Protein AF-A0A538QU02-F1 (afdb_monomer_lite)

Structure (mmCIF, N/CA/C/O backbone):
data_AF-A0A538QU02-F1
#
_entry.id   AF-A0A538QU02-F1
#
loop_
_atom_site.group_PDB
_atom_site.id
_atom_site.type_symbol
_atom_site.label_atom_id
_atom_site.label_alt_id
_atom_site.label_comp_id
_atom_site.label_asym_id
_atom_site.label_entity_id
_atom_site.label_seq_id
_atom_site.pdbx_PDB_ins_code
_atom_site.Cartn_x
_atom_site.Cartn_y
_atom_site.Cartn_z
_atom_site.occupancy
_atom_site.B_iso_or_equiv
_atom_site.auth_seq_id
_atom_site.auth_comp_id
_atom_site.auth_asym_id
_atom_site.auth_atom_id
_atom_site.pdbx_PDB_model_num
ATOM 1 N N . MET A 1 1 ? 46.607 4.668 -5.513 1.00 36.78 1 MET A N 1
ATOM 2 C CA . MET A 1 1 ? 46.786 3.247 -5.882 1.00 36.78 1 MET A CA 1
ATOM 3 C C . MET A 1 1 ? 45.399 2.724 -6.257 1.00 36.78 1 MET A C 1
ATOM 5 O O . MET A 1 1 ? 44.629 2.421 -5.367 1.00 36.78 1 MET A O 1
ATOM 9 N N . ALA A 1 2 ? 44.884 3.092 -7.432 1.00 39.69 2 ALA A N 1
ATOM 10 C CA . ALA A 1 2 ? 45.088 2.487 -8.758 1.00 39.69 2 ALA A CA 1
ATOM 11 C C . ALA A 1 2 ? 44.234 1.221 -8.965 1.00 39.69 2 ALA A C 1
ATOM 13 O O . ALA A 1 2 ? 44.556 0.189 -8.392 1.00 39.69 2 ALA A O 1
ATOM 14 N N . ALA A 1 3 ? 43.190 1.329 -9.800 1.00 46.09 3 ALA A N 1
ATOM 15 C CA . ALA A 1 3 ? 42.834 0.352 -10.837 1.00 46.09 3 ALA A CA 1
ATOM 16 C C . ALA A 1 3 ? 41.652 0.884 -11.673 1.00 46.09 3 ALA A C 1
ATOM 18 O O . ALA A 1 3 ? 40.512 0.936 -11.221 1.00 46.09 3 ALA A O 1
ATOM 19 N N . GLU A 1 4 ? 41.984 1.306 -12.889 1.00 39.97 4 GLU A N 1
ATOM 20 C CA . GLU A 1 4 ? 41.090 1.661 -13.990 1.00 39.97 4 GLU A CA 1
ATOM 21 C C . GLU A 1 4 ? 40.418 0.405 -14.568 1.00 39.97 4 GLU A C 1
ATOM 23 O O . GLU A 1 4 ? 41.037 -0.658 -14.616 1.00 39.97 4 GLU A O 1
ATOM 28 N N . ALA A 1 5 ? 39.203 0.534 -15.104 1.00 42.75 5 ALA A N 1
ATOM 29 C CA . ALA A 1 5 ? 38.615 -0.473 -15.986 1.00 42.75 5 ALA A CA 1
ATOM 30 C C . ALA A 1 5 ? 37.983 0.215 -17.201 1.00 42.75 5 ALA A C 1
ATOM 32 O O . ALA A 1 5 ? 36.780 0.461 -17.265 1.00 42.75 5 ALA A O 1
ATOM 33 N N . GLY A 1 6 ? 38.840 0.552 -18.166 1.00 40.69 6 GLY A N 1
ATOM 34 C CA . GLY A 1 6 ? 38.430 0.880 -19.524 1.00 40.69 6 GLY A CA 1
ATOM 35 C C . GLY A 1 6 ? 38.051 -0.389 -20.286 1.00 40.69 6 GLY A C 1
ATOM 36 O O . GLY A 1 6 ? 38.818 -1.348 -20.324 1.00 40.69 6 GLY A O 1
ATOM 37 N N . ALA A 1 7 ? 36.890 -0.375 -2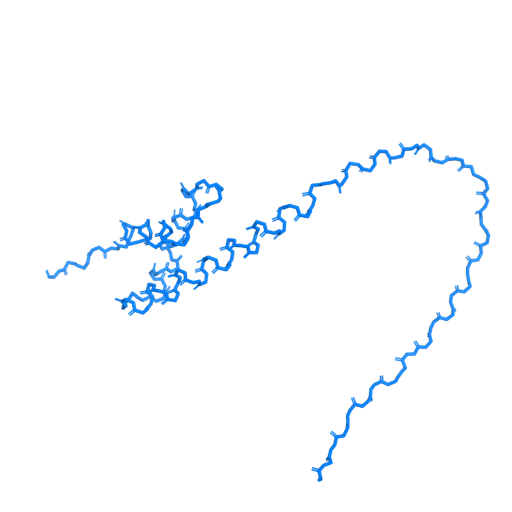0.936 1.00 45.06 7 ALA A N 1
ATOM 38 C CA . ALA A 1 7 ? 36.518 -1.364 -21.938 1.00 45.06 7 ALA A CA 1
ATOM 39 C C . ALA A 1 7 ? 36.473 -0.676 -23.307 1.00 45.06 7 ALA A C 1
ATOM 41 O O . ALA A 1 7 ? 35.570 0.101 -23.616 1.00 45.06 7 ALA A O 1
ATOM 42 N N . ARG A 1 8 ? 37.507 -0.942 -24.108 1.00 45.06 8 ARG A N 1
ATOM 43 C CA . ARG A 1 8 ? 37.563 -0.673 -25.547 1.00 45.06 8 ARG A CA 1
ATOM 44 C C . ARG A 1 8 ? 37.251 -1.963 -26.301 1.00 45.06 8 ARG A C 1
ATOM 46 O O . ARG A 1 8 ? 37.710 -3.027 -25.902 1.00 45.06 8 ARG A O 1
ATOM 53 N N . GLY A 1 9 ? 36.594 -1.816 -27.447 1.00 33.88 9 GLY A N 1
ATOM 54 C CA . GLY A 1 9 ? 36.376 -2.867 -28.444 1.00 33.88 9 GLY A CA 1
ATOM 55 C C . GLY A 1 9 ? 34.879 -3.131 -28.619 1.00 33.88 9 GLY A C 1
ATOM 56 O O . GLY A 1 9 ? 34.174 -3.281 -27.637 1.00 33.88 9 GLY A O 1
ATOM 57 N N . THR A 1 10 ? 34.306 -3.191 -29.814 1.00 48.22 10 THR A N 1
ATOM 58 C CA . THR A 1 10 ? 34.877 -3.579 -31.103 1.00 48.22 10 THR A CA 1
ATOM 59 C C . THR A 1 10 ? 34.015 -3.038 -32.244 1.00 48.22 10 THR A C 1
ATOM 61 O O . THR A 1 10 ? 32.861 -2.661 -32.059 1.00 48.22 10 THR A O 1
ATOM 64 N N . ALA A 1 11 ? 34.648 -2.947 -33.408 1.00 39.62 11 ALA A N 1
ATOM 65 C CA . ALA A 1 11 ? 34.070 -2.570 -34.681 1.00 39.62 11 ALA A CA 1
ATOM 66 C C . ALA A 1 11 ? 32.914 -3.488 -35.094 1.00 39.62 11 ALA A C 1
ATOM 68 O O . ALA A 1 11 ? 33.017 -4.702 -34.951 1.00 39.62 11 ALA A O 1
ATOM 69 N N . GLU A 1 12 ? 31.911 -2.920 -35.758 1.00 39.53 12 GLU A N 1
ATOM 70 C CA . GLU A 1 12 ? 31.226 -3.650 -36.818 1.00 39.53 12 GLU A CA 1
ATOM 71 C C . GLU A 1 12 ? 30.919 -2.698 -37.976 1.00 39.53 12 GLU A C 1
ATOM 73 O O . GLU A 1 12 ? 29.9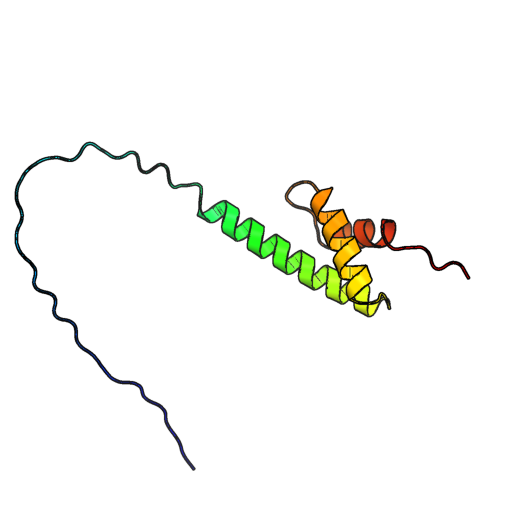98 -1.882 -37.946 1.00 39.53 12 GLU A O 1
ATOM 78 N N . ALA A 1 13 ? 31.778 -2.770 -38.991 1.00 42.50 13 ALA A N 1
ATOM 79 C CA . ALA A 1 13 ? 31.478 -2.284 -40.321 1.00 42.50 13 ALA A CA 1
ATOM 80 C C . ALA A 1 13 ? 30.594 -3.341 -40.989 1.00 42.50 13 ALA A C 1
ATOM 82 O O . ALA A 1 13 ? 31.093 -4.374 -41.429 1.00 42.50 13 ALA A O 1
ATOM 83 N N . SER A 1 14 ? 29.295 -3.074 -41.060 1.00 41.88 14 SER A N 1
ATOM 84 C CA . SER A 1 14 ? 28.360 -3.894 -41.825 1.00 41.88 14 SER A CA 1
ATOM 85 C C . SER A 1 14 ? 28.004 -3.169 -43.121 1.00 41.88 14 SER A C 1
ATOM 87 O O . SER A 1 14 ? 27.143 -2.292 -43.170 1.00 41.88 14 SER A O 1
ATOM 89 N N . ALA A 1 15 ? 28.725 -3.533 -44.182 1.00 40.59 15 ALA A N 1
ATOM 90 C CA . ALA A 1 15 ? 28.311 -3.308 -45.556 1.00 40.59 15 ALA A CA 1
ATOM 91 C C . ALA A 1 15 ? 27.348 -4.434 -45.952 1.00 40.59 15 ALA A C 1
ATOM 93 O O . ALA A 1 15 ? 27.742 -5.597 -45.991 1.00 40.59 15 ALA A O 1
ATOM 94 N N . ALA A 1 16 ? 26.103 -4.094 -46.281 1.00 47.31 16 ALA A N 1
ATOM 95 C CA . ALA A 1 16 ? 25.189 -5.017 -46.942 1.00 47.31 16 ALA A CA 1
ATOM 96 C C . ALA A 1 16 ? 24.248 -4.260 -47.891 1.00 47.31 16 ALA A C 1
ATOM 98 O O . ALA A 1 16 ? 23.261 -3.663 -47.482 1.00 47.31 16 ALA A O 1
ATOM 99 N N . LEU A 1 17 ? 24.639 -4.299 -49.166 1.00 46.31 17 LEU A N 1
ATOM 100 C CA . LEU A 1 17 ? 23.825 -4.646 -50.333 1.00 46.31 17 LEU A CA 1
ATOM 101 C C . LEU A 1 17 ? 22.537 -3.852 -50.617 1.00 46.31 17 LEU A C 1
ATOM 103 O O . LEU A 1 17 ? 21.544 -3.875 -49.898 1.00 46.31 17 LEU A O 1
ATOM 107 N N . ALA A 1 18 ? 22.557 -3.259 -51.809 1.00 48.75 18 ALA A N 1
ATOM 108 C CA . ALA A 1 18 ? 21.415 -2.738 -52.534 1.00 48.75 18 ALA A CA 1
ATOM 109 C C . ALA A 1 18 ? 20.292 -3.771 -52.696 1.00 48.75 18 ALA A C 1
ATOM 111 O O . ALA A 1 18 ? 20.530 -4.853 -53.225 1.00 48.75 18 ALA A O 1
ATOM 112 N N . GLN A 1 19 ? 19.063 -3.367 -52.372 1.00 42.78 19 GLN A N 1
ATOM 113 C CA . GLN A 1 19 ? 17.822 -3.822 -53.007 1.00 42.78 19 GLN A CA 1
ATOM 114 C C . GLN A 1 19 ? 16.914 -2.581 -53.064 1.00 42.78 19 GLN A C 1
ATOM 116 O O . GLN A 1 19 ? 16.739 -1.892 -52.069 1.00 42.78 19 GLN A O 1
ATOM 121 N N . GLY A 1 20 ? 16.450 -2.116 -54.218 1.00 40.31 20 GLY A N 1
ATOM 122 C CA . GLY A 1 20 ? 15.705 -2.902 -55.188 1.00 40.31 20 GLY A CA 1
ATOM 123 C C . GLY A 1 20 ? 14.231 -2.550 -55.001 1.00 40.31 20 GLY A C 1
ATOM 124 O O . GLY A 1 20 ? 13.607 -2.986 -54.045 1.00 40.31 20 GLY A O 1
ATOM 125 N N . SER A 1 21 ? 13.741 -1.688 -55.889 1.00 51.03 21 SER A N 1
ATOM 126 C CA . SER A 1 21 ? 12.362 -1.224 -56.062 1.00 51.03 21 SER A CA 1
ATOM 127 C C . SER A 1 21 ? 11.270 -2.206 -55.605 1.00 51.03 21 SER A C 1
ATOM 129 O O . SER A 1 21 ? 11.233 -3.341 -56.073 1.00 51.03 21 SER A O 1
ATOM 131 N N . THR A 1 22 ? 10.356 -1.760 -54.739 1.00 53.75 22 THR A N 1
ATOM 132 C CA . THR A 1 22 ? 8.891 -1.693 -54.959 1.00 53.75 22 THR A CA 1
ATOM 133 C C . THR A 1 22 ? 8.170 -1.414 -53.632 1.00 53.75 22 THR A C 1
ATOM 135 O O . THR A 1 22 ? 8.542 -1.897 -52.568 1.00 53.75 22 THR A O 1
ATOM 138 N N . GLU A 1 23 ? 7.180 -0.534 -53.713 1.00 48.94 23 GLU A N 1
ATOM 139 C CA . GLU A 1 23 ? 6.435 0.119 -52.634 1.00 48.94 23 GLU A CA 1
ATOM 140 C C . GLU A 1 23 ? 5.910 -0.815 -51.520 1.00 48.94 23 GLU A C 1
ATOM 142 O O . GLU A 1 23 ? 5.267 -1.827 -51.806 1.00 48.94 23 GLU A O 1
ATOM 147 N N . PRO A 1 24 ? 6.022 -0.414 -50.241 1.00 47.47 24 PRO A N 1
ATOM 148 C CA . PRO A 1 24 ? 5.107 -0.858 -49.208 1.00 47.47 24 PRO A CA 1
ATOM 149 C C . PRO A 1 24 ? 4.267 0.329 -48.724 1.00 47.47 24 PRO A C 1
ATOM 151 O O . PRO A 1 24 ? 4.729 1.168 -47.954 1.00 47.47 24 PRO A O 1
ATOM 154 N N . ARG A 1 25 ? 3.017 0.369 -49.201 1.00 59.78 25 ARG A N 1
ATOM 155 C CA . ARG A 1 25 ? 1.771 0.663 -48.469 1.00 59.78 25 ARG A CA 1
ATOM 156 C C . ARG A 1 25 ? 1.983 1.409 -47.136 1.00 59.78 25 ARG A C 1
ATOM 158 O O . ARG A 1 25 ? 2.611 0.830 -46.246 1.00 59.78 25 ARG A O 1
ATOM 165 N N . PRO A 1 26 ? 1.406 2.609 -46.915 1.00 52.69 26 PRO A N 1
ATOM 166 C CA . PRO A 1 26 ? 1.591 3.331 -45.663 1.00 52.69 26 PRO A CA 1
ATOM 167 C C . PRO A 1 26 ? 1.046 2.472 -44.523 1.00 52.69 26 PRO A C 1
ATOM 169 O O . PRO A 1 26 ? -0.164 2.351 -44.320 1.00 52.69 26 PRO A O 1
ATOM 172 N N . ARG A 1 27 ? 1.952 1.822 -43.788 1.00 59.78 27 ARG A N 1
ATOM 173 C CA . ARG A 1 27 ? 1.617 1.210 -42.514 1.00 59.78 27 ARG A CA 1
ATOM 174 C C . ARG A 1 27 ? 1.332 2.379 -41.597 1.00 59.78 27 ARG A C 1
ATOM 176 O O . ARG A 1 27 ? 2.255 3.022 -41.107 1.00 59.78 27 ARG A O 1
ATOM 183 N N . LEU A 1 28 ? 0.045 2.669 -41.420 1.00 57.47 28 LEU A N 1
ATOM 184 C CA . LEU A 1 28 ? -0.461 3.410 -40.277 1.00 57.47 28 LEU A CA 1
ATOM 185 C C . LEU A 1 28 ? 0.115 2.726 -39.040 1.00 57.47 28 LEU A C 1
ATOM 187 O O . LEU A 1 28 ? -0.372 1.695 -38.583 1.00 57.47 28 LEU A O 1
ATOM 191 N N . ASN A 1 29 ? 1.236 3.262 -38.571 1.00 54.75 29 ASN A N 1
ATOM 192 C 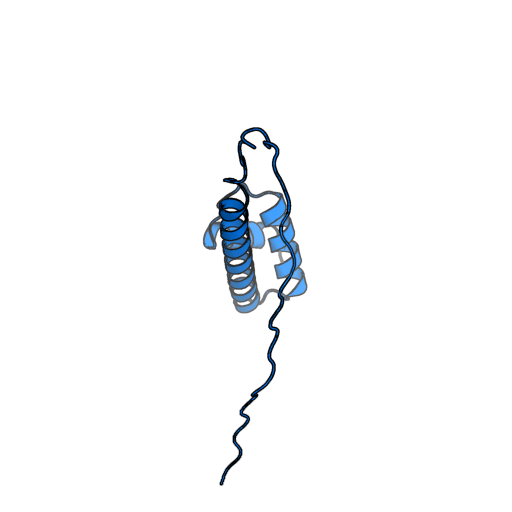CA . ASN A 1 29 ? 1.920 2.824 -37.378 1.00 54.75 29 ASN A CA 1
ATOM 193 C C . ASN A 1 29 ? 1.082 3.303 -36.195 1.00 54.75 29 ASN A C 1
ATOM 195 O O . ASN A 1 29 ? 1.386 4.305 -35.553 1.00 54.75 29 ASN A O 1
ATOM 199 N N . THR A 1 30 ? -0.017 2.603 -35.924 1.00 57.75 30 THR A N 1
ATOM 200 C CA . THR A 1 30 ? -0.785 2.749 -34.691 1.00 57.75 30 THR A CA 1
ATOM 201 C C . THR A 1 30 ? -0.001 2.070 -33.573 1.00 57.75 30 THR A C 1
ATOM 203 O O . THR A 1 30 ? -0.322 0.976 -33.121 1.00 57.75 30 THR A O 1
ATOM 206 N N . SER A 1 31 ? 1.096 2.691 -33.157 1.00 59.91 31 SER A N 1
ATOM 207 C CA . SER A 1 31 ? 1.823 2.327 -31.940 1.00 59.91 31 SER A CA 1
ATOM 208 C C . SER A 1 31 ? 2.070 3.579 -31.113 1.00 59.91 31 SER A C 1
ATOM 210 O O . SER A 1 31 ? 3.186 3.879 -30.711 1.00 59.91 31 SER A O 1
ATOM 212 N N . SER A 1 32 ? 0.988 4.305 -30.833 1.00 55.34 32 SER A N 1
ATOM 213 C CA . SER A 1 32 ? 0.984 5.391 -29.846 1.00 55.34 32 SER A CA 1
ATOM 214 C C . SER A 1 32 ? 0.519 4.929 -28.455 1.00 55.34 32 SER A C 1
ATOM 216 O O . SER A 1 32 ? 0.270 5.760 -27.598 1.00 55.34 32 SER A O 1
ATOM 218 N N . GLY A 1 33 ? 0.394 3.618 -28.204 1.00 56.56 33 GLY A N 1
ATOM 219 C CA . GLY A 1 33 ? -0.134 3.084 -26.935 1.00 56.56 33 GLY A CA 1
ATOM 220 C C . GLY A 1 33 ? 0.897 2.497 -25.960 1.00 56.56 33 GLY A C 1
ATOM 221 O O . GLY A 1 33 ? 0.585 2.305 -24.789 1.00 56.56 33 GLY A O 1
ATOM 222 N N . ALA A 1 34 ? 2.125 2.200 -26.402 1.00 59.09 34 ALA A N 1
ATOM 223 C CA . ALA A 1 34 ? 3.083 1.436 -25.589 1.00 59.09 34 ALA A CA 1
ATOM 224 C C . ALA A 1 34 ? 3.729 2.247 -24.447 1.00 59.09 34 ALA A C 1
ATOM 226 O O . ALA A 1 34 ? 4.122 1.682 -23.429 1.00 59.09 34 ALA A O 1
ATOM 227 N N . HIS A 1 35 ? 3.831 3.569 -24.594 1.00 57.16 35 HIS A N 1
ATOM 228 C CA . HIS A 1 35 ? 4.542 4.428 -23.643 1.00 57.16 35 HIS A CA 1
ATOM 229 C C . HIS A 1 35 ? 3.687 4.827 -22.430 1.00 57.16 35 HIS A C 1
ATOM 231 O O . HIS A 1 35 ? 4.200 4.862 -21.313 1.00 57.16 35 HIS A O 1
ATOM 237 N N . VAL A 1 36 ? 2.380 5.054 -22.611 1.00 57.84 36 VAL A N 1
ATOM 238 C CA . VAL A 1 36 ? 1.481 5.463 -21.512 1.00 57.84 36 VAL A CA 1
ATOM 239 C C . VAL A 1 36 ? 1.321 4.340 -20.478 1.00 57.84 36 VAL A C 1
ATOM 241 O O . VAL A 1 36 ? 1.395 4.581 -19.274 1.00 57.84 36 VAL A O 1
ATOM 244 N N . GLY A 1 37 ? 1.208 3.086 -20.932 1.00 61.00 37 GLY A N 1
ATOM 245 C CA . GLY A 1 37 ? 1.104 1.928 -20.037 1.00 61.00 37 GLY A CA 1
ATOM 246 C C . GLY A 1 37 ? 2.384 1.629 -19.244 1.00 61.00 37 GLY A C 1
ATOM 247 O O . GLY A 1 37 ? 2.310 1.116 -18.128 1.00 61.00 37 GLY A O 1
ATOM 248 N N . ALA A 1 38 ? 3.562 1.963 -19.781 1.00 63.50 38 ALA A N 1
ATOM 249 C CA . ALA A 1 38 ? 4.837 1.760 -19.091 1.00 63.50 38 ALA A CA 1
ATOM 250 C C . ALA A 1 38 ? 5.032 2.750 -17.929 1.00 63.50 38 ALA A C 1
ATOM 252 O O . ALA A 1 38 ? 5.470 2.346 -16.852 1.00 63.50 38 ALA A O 1
ATOM 253 N N . ALA A 1 39 ? 4.648 4.018 -18.122 1.00 69.88 39 ALA A N 1
ATOM 254 C CA . ALA A 1 39 ? 4.680 5.032 -17.069 1.00 69.88 39 ALA A CA 1
ATOM 255 C C . ALA A 1 39 ? 3.718 4.688 -15.916 1.00 69.88 39 ALA A C 1
ATOM 257 O O . ALA A 1 39 ? 4.126 4.720 -14.757 1.00 69.88 39 ALA A O 1
ATOM 258 N N . SER A 1 40 ? 2.491 4.253 -16.234 1.00 79.44 40 SER A N 1
ATOM 259 C CA . SER A 1 40 ? 1.501 3.819 -15.230 1.00 79.44 40 SER A CA 1
ATOM 260 C C . SER A 1 40 ? 1.970 2.587 -14.428 1.00 79.44 40 SER A C 1
ATOM 262 O O . SER A 1 40 ? 1.819 2.522 -13.205 1.00 79.44 40 SER A O 1
ATOM 264 N N . ARG A 1 41 ? 2.653 1.629 -15.076 1.00 84.62 41 ARG A N 1
ATOM 265 C CA . ARG A 1 41 ? 3.255 0.472 -14.384 1.00 84.62 41 ARG A CA 1
ATOM 266 C C . ARG A 1 41 ? 4.371 0.862 -13.418 1.00 84.62 41 ARG A C 1
ATOM 268 O O . ARG A 1 41 ? 4.455 0.279 -12.336 1.00 84.62 41 ARG A O 1
ATOM 275 N N . LEU A 1 42 ? 5.236 1.797 -13.813 1.00 88.88 42 LEU A N 1
ATOM 276 C CA . LEU A 1 42 ? 6.314 2.280 -12.953 1.00 88.88 42 LEU A CA 1
ATOM 277 C C . LEU A 1 42 ? 5.749 3.017 -11.737 1.00 88.88 42 LEU A C 1
ATOM 279 O O . LEU A 1 42 ? 6.152 2.713 -10.617 1.00 88.88 42 LEU A O 1
ATOM 283 N N . ASP A 1 43 ? 4.786 3.914 -11.948 1.00 88.38 43 ASP A N 1
ATOM 284 C CA . ASP A 1 43 ? 4.102 4.632 -10.869 1.00 88.38 43 ASP A CA 1
ATOM 285 C C . ASP A 1 43 ? 3.466 3.659 -9.864 1.00 88.38 43 ASP A C 1
ATOM 287 O O . ASP A 1 43 ? 3.789 3.679 -8.675 1.00 88.38 43 ASP A O 1
ATOM 291 N N . THR A 1 44 ? 2.709 2.676 -10.360 1.00 87.94 44 THR A N 1
ATOM 292 C CA . THR A 1 44 ? 2.105 1.630 -9.521 1.00 87.94 44 THR A CA 1
ATOM 293 C C . THR A 1 44 ? 3.158 0.853 -8.718 1.00 87.94 44 THR A C 1
ATOM 295 O O . THR A 1 44 ? 2.949 0.529 -7.546 1.00 87.94 44 THR A O 1
ATOM 298 N N . ALA A 1 45 ? 4.311 0.536 -9.317 1.00 91.69 45 ALA A N 1
ATOM 299 C CA . ALA A 1 45 ? 5.397 -0.165 -8.632 1.00 91.69 45 ALA A CA 1
ATOM 300 C C . ALA A 1 45 ? 6.073 0.697 -7.549 1.00 91.69 45 ALA A C 1
ATOM 302 O O . ALA A 1 45 ? 6.421 0.176 -6.480 1.00 91.69 45 ALA A O 1
ATOM 303 N N . ILE A 1 46 ? 6.226 2.002 -7.793 1.00 93.25 46 ILE A N 1
ATOM 304 C CA . ILE A 1 46 ? 6.734 2.968 -6.811 1.00 93.25 46 ILE A CA 1
ATOM 305 C C . ILE A 1 46 ? 5.762 3.056 -5.635 1.00 93.25 46 ILE A C 1
ATOM 307 O O . ILE A 1 46 ? 6.164 2.820 -4.492 1.00 93.25 46 ILE A O 1
ATOM 311 N N . VAL A 1 47 ? 4.478 3.290 -5.916 1.00 93.25 47 VAL A N 1
ATOM 312 C CA . VAL A 1 47 ? 3.413 3.383 -4.911 1.00 93.25 47 VAL A CA 1
ATOM 313 C C . VAL A 1 47 ? 3.329 2.097 -4.082 1.00 93.25 47 VAL A C 1
ATOM 315 O O . VAL A 1 47 ? 3.289 2.145 -2.851 1.00 93.25 47 VAL A O 1
ATOM 318 N N . ARG A 1 48 ? 3.416 0.922 -4.721 1.00 93.31 48 ARG A N 1
ATOM 319 C CA . ARG A 1 48 ? 3.460 -0.380 -4.034 1.00 93.31 48 ARG A CA 1
ATOM 320 C C . ARG A 1 48 ? 4.649 -0.498 -3.077 1.00 93.31 48 ARG A C 1
ATOM 322 O O . ARG A 1 48 ? 4.501 -1.034 -1.976 1.00 93.31 48 ARG A O 1
ATOM 329 N N . THR A 1 49 ? 5.827 -0.043 -3.496 1.00 95.62 49 THR A N 1
ATOM 330 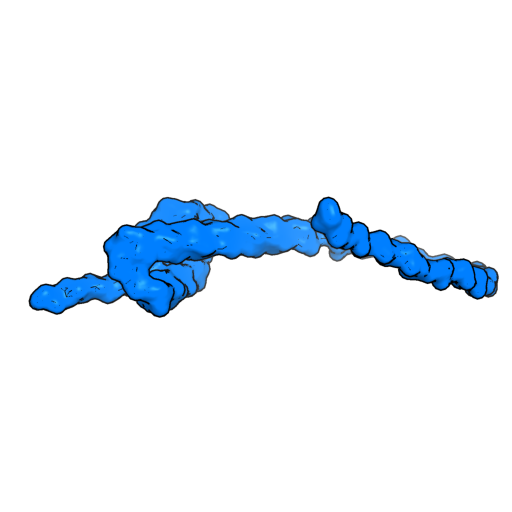C CA . THR A 1 49 ? 7.058 -0.123 -2.694 1.00 95.62 49 THR A CA 1
ATOM 331 C C . THR A 1 49 ? 6.989 0.813 -1.489 1.00 95.62 49 THR A C 1
ATOM 333 O O . THR A 1 49 ? 7.296 0.395 -0.372 1.00 95.62 49 THR A O 1
ATOM 336 N N . GLN A 1 50 ? 6.511 2.041 -1.695 1.00 96.00 50 GLN A N 1
ATOM 337 C CA . GLN A 1 50 ? 6.301 3.023 -0.632 1.00 96.00 50 GLN A CA 1
ATOM 338 C C . GLN A 1 50 ? 5.247 2.548 0.378 1.00 96.00 50 GLN A C 1
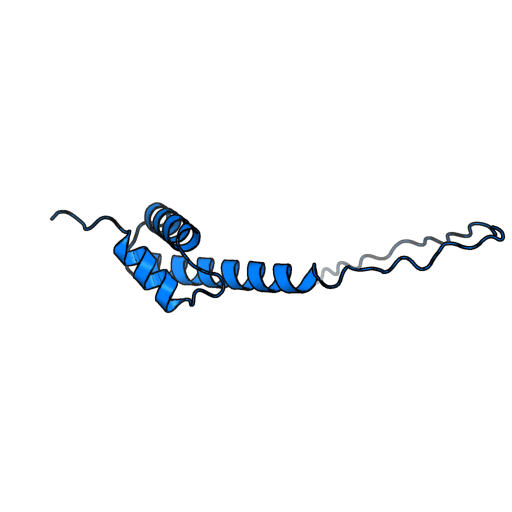ATOM 340 O O . GLN A 1 50 ? 5.502 2.566 1.582 1.00 96.00 50 GLN A O 1
ATOM 345 N N . ALA A 1 51 ? 4.107 2.028 -0.090 1.00 95.00 51 ALA A N 1
ATOM 346 C CA . ALA A 1 51 ? 3.067 1.482 0.780 1.00 95.00 51 ALA A CA 1
ATOM 347 C C . ALA A 1 51 ? 3.585 0.303 1.615 1.00 95.00 51 ALA A C 1
ATOM 349 O O . ALA A 1 51 ? 3.314 0.219 2.812 1.00 95.00 51 ALA A O 1
ATOM 350 N N . LYS A 1 52 ? 4.382 -0.592 1.013 1.00 95.06 52 LYS A N 1
ATOM 351 C CA . LYS A 1 52 ? 5.006 -1.706 1.738 1.00 95.06 52 LYS A CA 1
ATOM 352 C C . LYS A 1 52 ? 5.918 -1.199 2.852 1.00 95.06 52 LYS A C 1
ATOM 354 O O . LYS A 1 52 ? 5.800 -1.690 3.971 1.00 95.06 52 LYS A O 1
ATOM 359 N N . ALA A 1 53 ? 6.790 -0.233 2.557 1.00 95.69 53 ALA A N 1
ATOM 360 C CA . ALA A 1 53 ? 7.692 0.353 3.546 1.00 95.69 53 ALA A CA 1
ATOM 361 C C . ALA A 1 53 ? 6.916 1.000 4.706 1.00 95.69 53 ALA A C 1
ATOM 363 O O . ALA A 1 53 ? 7.221 0.729 5.869 1.00 95.69 53 ALA A O 1
ATOM 364 N N . ALA A 1 54 ? 5.863 1.765 4.395 1.00 95.56 54 ALA A N 1
ATOM 365 C CA . ALA A 1 54 ? 4.992 2.386 5.388 1.00 95.56 54 ALA A CA 1
ATOM 366 C C . ALA A 1 54 ? 4.317 1.343 6.294 1.00 95.56 54 ALA A C 1
ATOM 368 O O . ALA A 1 54 ? 4.419 1.429 7.515 1.00 95.56 54 ALA A O 1
ATOM 369 N N . LEU A 1 55 ? 3.701 0.302 5.720 1.00 92.81 55 LEU A N 1
ATOM 370 C CA . LEU A 1 55 ? 3.055 -0.759 6.502 1.00 92.81 55 LEU A CA 1
ATOM 371 C C . LEU A 1 55 ? 4.054 -1.516 7.387 1.00 92.81 55 LEU A C 1
ATOM 373 O O . LEU A 1 55 ? 3.747 -1.810 8.540 1.00 92.81 55 LEU A O 1
ATOM 377 N N . THR A 1 56 ? 5.260 -1.808 6.892 1.00 93.75 56 THR A N 1
ATOM 378 C CA . THR A 1 56 ? 6.293 -2.445 7.724 1.00 93.75 56 THR A CA 1
ATOM 379 C C . THR A 1 56 ? 6.803 -1.526 8.834 1.00 93.75 56 THR A C 1
ATOM 381 O O . THR A 1 56 ? 7.063 -2.007 9.932 1.00 93.75 56 THR A O 1
ATOM 384 N N . GLY A 1 57 ? 6.878 -0.212 8.591 1.00 93.56 57 GLY A N 1
ATOM 385 C CA . GLY A 1 57 ? 7.203 0.786 9.615 1.00 93.56 57 GLY A CA 1
ATOM 386 C C . GLY A 1 57 ? 6.127 0.909 10.700 1.00 93.56 57 GLY A C 1
ATOM 387 O O . GLY A 1 57 ? 6.451 1.171 11.852 1.00 93.56 57 GLY A O 1
ATOM 388 N N . LEU A 1 58 ? 4.864 0.631 10.359 1.00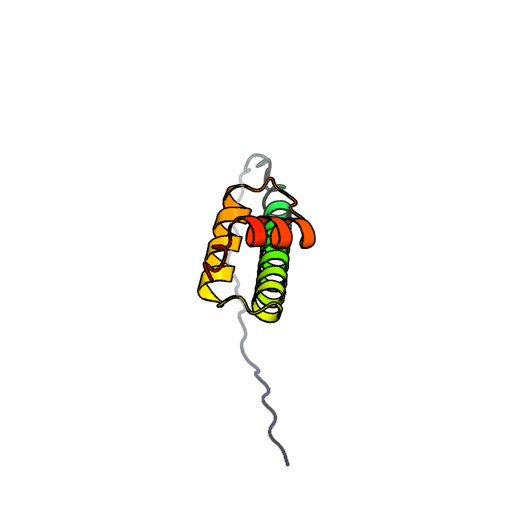 90.94 58 LEU A N 1
ATOM 389 C CA . LEU A 1 58 ? 3.746 0.524 11.308 1.00 90.94 58 LEU A CA 1
ATOM 390 C C . LEU A 1 58 ? 3.730 -0.803 12.094 1.00 90.94 58 LEU A C 1
ATOM 392 O O . LEU A 1 58 ? 2.854 -1.004 12.931 1.00 90.94 58 LEU A O 1
ATOM 396 N N . GLY A 1 59 ? 4.668 -1.719 11.830 1.00 91.94 59 GLY A N 1
ATOM 397 C CA . GLY A 1 59 ? 4.796 -2.995 12.542 1.00 91.94 59 GLY A CA 1
ATOM 398 C C . GLY A 1 59 ? 4.129 -4.194 11.861 1.00 91.94 59 GLY A C 1
ATOM 399 O O . GLY A 1 59 ? 4.144 -5.298 12.409 1.00 91.94 59 GLY A O 1
ATOM 400 N N . TRP A 1 60 ? 3.573 -4.037 10.655 1.00 91.81 60 TRP A N 1
ATOM 401 C CA . TRP A 1 60 ? 3.019 -5.174 9.918 1.00 91.81 60 TRP A CA 1
ATOM 402 C C . TRP A 1 60 ? 4.126 -6.093 9.393 1.00 91.81 60 TRP A C 1
ATOM 404 O O . TRP A 1 60 ? 5.118 -5.649 8.811 1.00 91.81 60 TRP A O 1
ATOM 414 N N . LYS A 1 61 ? 3.925 -7.412 9.516 1.00 93.31 61 LYS A N 1
ATOM 415 C CA . LYS A 1 61 ? 4.837 -8.401 8.918 1.00 93.31 61 LYS A CA 1
ATOM 416 C C . LYS A 1 61 ? 4.885 -8.205 7.392 1.00 93.31 61 LYS A C 1
ATOM 418 O O . LYS A 1 61 ? 3.820 -8.108 6.777 1.00 93.31 61 LYS A O 1
ATOM 423 N N . PRO A 1 62 ? 6.068 -8.255 6.745 1.00 91.06 62 PRO A N 1
ATOM 424 C CA . PRO A 1 62 ? 6.199 -7.990 5.308 1.00 91.06 62 PRO A CA 1
ATOM 425 C C . PRO A 1 62 ? 5.297 -8.854 4.416 1.00 91.06 62 PRO A C 1
ATOM 427 O O . PRO A 1 62 ? 4.772 -8.367 3.418 1.00 91.06 62 PRO A O 1
ATOM 430 N N . ALA A 1 63 ? 5.077 -10.122 4.783 1.00 92.75 63 ALA A N 1
ATOM 431 C CA . ALA A 1 63 ? 4.181 -11.026 4.059 1.00 92.75 63 ALA A CA 1
ATOM 432 C C . ALA A 1 63 ? 2.702 -10.596 4.144 1.00 92.75 63 ALA A C 1
ATOM 434 O O . ALA A 1 63 ? 1.974 -10.659 3.152 1.00 92.75 63 ALA A O 1
ATOM 435 N N . ILE A 1 64 ? 2.266 -10.105 5.310 1.00 91.94 64 ILE A N 1
ATOM 436 C CA . ILE A 1 64 ? 0.903 -9.593 5.510 1.00 91.94 64 ILE A CA 1
ATOM 437 C C . ILE A 1 64 ? 0.728 -8.287 4.730 1.00 91.94 64 ILE A C 1
ATOM 439 O O . ILE A 1 64 ? -0.223 -8.156 3.971 1.00 91.94 64 ILE A O 1
ATOM 443 N N . ALA A 1 65 ? 1.695 -7.370 4.815 1.00 93.69 65 ALA A N 1
ATOM 444 C CA . ALA A 1 65 ? 1.666 -6.130 4.041 1.00 93.69 65 ALA A CA 1
ATOM 445 C C . ALA A 1 65 ? 1.597 -6.403 2.527 1.00 93.69 65 ALA A C 1
ATOM 447 O O . ALA A 1 65 ? 0.769 -5.829 1.825 1.00 93.69 65 ALA A O 1
ATOM 448 N N . CYS A 1 66 ? 2.418 -7.326 2.012 1.00 93.00 66 CYS A N 1
ATOM 449 C CA . CYS A 1 66 ? 2.399 -7.681 0.593 1.00 93.00 66 CYS A CA 1
ATOM 450 C C . CYS A 1 66 ? 1.066 -8.286 0.135 1.00 93.00 66 CYS A C 1
ATOM 452 O O . CYS A 1 66 ? 0.619 -7.955 -0.963 1.00 93.00 66 CYS A O 1
ATOM 454 N N . SER A 1 67 ? 0.447 -9.156 0.940 1.00 94.44 67 SER A N 1
ATOM 455 C CA . SER A 1 67 ? -0.852 -9.749 0.595 1.00 94.44 67 SER A CA 1
ATOM 456 C C . SER A 1 67 ? -1.982 -8.716 0.635 1.00 94.44 67 SER A C 1
ATOM 458 O O . SER A 1 67 ? -2.766 -8.647 -0.311 1.00 94.44 67 SER A O 1
ATOM 460 N N . ALA A 1 68 ? -2.011 -7.849 1.650 1.00 93.88 68 ALA A N 1
ATOM 461 C CA . ALA A 1 68 ? -2.986 -6.765 1.756 1.00 93.88 68 ALA A CA 1
ATOM 462 C C . ALA A 1 68 ? -2.880 -5.770 0.588 1.00 93.88 68 ALA A C 1
ATOM 464 O O . ALA A 1 68 ? -3.896 -5.435 -0.017 1.00 93.88 68 ALA A O 1
ATOM 465 N N . ILE A 1 69 ? -1.659 -5.371 0.208 1.00 93.69 69 ILE A N 1
ATOM 466 C CA . ILE A 1 69 ? -1.427 -4.481 -0.939 1.00 93.69 69 ILE A CA 1
ATOM 467 C C . ILE A 1 69 ? -1.859 -5.141 -2.254 1.00 93.69 69 ILE A C 1
ATOM 469 O O . ILE A 1 69 ? -2.457 -4.483 -3.099 1.00 93.69 69 ILE A O 1
ATOM 473 N N . ALA A 1 70 ? -1.581 -6.434 -2.448 1.00 93.00 70 ALA A N 1
ATOM 474 C CA . ALA A 1 70 ? -2.008 -7.144 -3.654 1.00 93.00 70 ALA A CA 1
ATOM 475 C C . ALA A 1 70 ? -3.540 -7.196 -3.769 1.00 93.00 70 ALA A C 1
ATOM 477 O O . ALA A 1 70 ? -4.084 -6.939 -4.841 1.00 93.00 70 ALA A O 1
ATOM 478 N N . ALA A 1 71 ? -4.232 -7.465 -2.660 1.00 92.69 71 ALA A N 1
ATOM 479 C CA . ALA A 1 71 ? -5.690 -7.455 -2.614 1.00 92.69 71 ALA A CA 1
ATOM 480 C C . ALA A 1 71 ? -6.278 -6.043 -2.790 1.00 92.69 71 ALA A C 1
ATOM 482 O O . ALA A 1 71 ? -7.328 -5.892 -3.411 1.00 92.69 71 ALA A O 1
ATOM 483 N N . ALA A 1 72 ? -5.601 -5.010 -2.280 1.00 92.25 72 ALA A N 1
ATOM 484 C CA . ALA A 1 72 ? -5.990 -3.618 -2.480 1.00 92.25 72 ALA A CA 1
ATOM 485 C C . ALA A 1 72 ? -5.833 -3.183 -3.940 1.00 92.25 72 ALA A C 1
ATOM 487 O O . ALA A 1 72 ? -6.771 -2.631 -4.502 1.00 92.25 72 ALA A O 1
ATOM 488 N N . LEU A 1 73 ? -4.705 -3.506 -4.580 1.00 89.50 73 LEU A N 1
ATOM 489 C CA . LEU A 1 73 ? -4.474 -3.216 -5.997 1.00 89.50 73 LEU A CA 1
ATOM 490 C C . LEU A 1 73 ? -5.448 -3.962 -6.914 1.00 89.50 73 LEU A C 1
ATOM 492 O O . LEU A 1 73 ? -5.902 -3.393 -7.896 1.00 89.50 73 LEU A O 1
ATOM 496 N N . ALA A 1 74 ? -5.804 -5.208 -6.590 1.00 89.88 74 ALA A N 1
ATOM 497 C CA . ALA A 1 74 ? -6.777 -5.973 -7.371 1.00 89.88 74 ALA A CA 1
ATOM 498 C C . ALA A 1 74 ? -8.196 -5.373 -7.334 1.00 89.88 74 ALA A C 1
ATOM 500 O O . ALA A 1 74 ? -8.980 -5.604 -8.249 1.00 89.88 74 ALA A O 1
ATOM 501 N N . ALA A 1 75 ? -8.527 -4.624 -6.279 1.00 87.94 75 ALA A N 1
ATOM 502 C CA . ALA A 1 75 ? -9.818 -3.958 -6.112 1.00 87.94 75 ALA A CA 1
ATOM 503 C C . ALA A 1 75 ? -9.785 -2.462 -6.476 1.00 87.94 75 ALA A C 1
ATOM 505 O O . ALA A 1 75 ? -10.826 -1.806 -6.448 1.00 87.94 75 ALA A O 1
ATOM 506 N N . ALA A 1 76 ? -8.605 -1.909 -6.762 1.00 84.62 76 ALA A N 1
ATOM 507 C CA . ALA A 1 76 ? -8.417 -0.496 -7.046 1.00 84.62 76 ALA A CA 1
ATOM 508 C C . ALA A 1 76 ? -8.691 -0.171 -8.520 1.00 84.62 76 ALA A C 1
ATOM 510 O O . ALA A 1 76 ? -8.405 -0.968 -9.412 1.00 84.62 76 ALA A O 1
ATOM 511 N N . ALA A 1 77 ? -9.207 1.033 -8.768 1.00 76.50 77 ALA A N 1
ATOM 512 C CA . ALA A 1 77 ? -9.218 1.623 -10.102 1.00 76.50 77 ALA A CA 1
ATOM 513 C C . ALA A 1 77 ? -7.822 2.164 -10.471 1.00 76.50 77 ALA A C 1
ATOM 515 O O . ALA A 1 77 ? -6.972 2.359 -9.596 1.00 76.50 77 ALA A O 1
ATOM 516 N N . ASP A 1 78 ? -7.596 2.409 -11.765 1.00 79.38 78 ASP A N 1
ATOM 517 C CA . ASP A 1 78 ? -6.367 3.041 -12.261 1.00 79.38 78 ASP A CA 1
ATOM 518 C C . ASP A 1 78 ? -6.137 4.399 -11.567 1.00 79.38 78 ASP A C 1
ATOM 520 O O . ASP A 1 78 ? -7.088 5.142 -11.311 1.00 79.38 78 ASP A O 1
ATOM 524 N N . GLY A 1 79 ? -4.882 4.700 -11.219 1.00 80.50 79 GLY A N 1
ATOM 525 C CA . GLY A 1 79 ? -4.515 5.954 -10.548 1.00 80.50 79 GLY A CA 1
ATOM 526 C C . GLY A 1 79 ? -4.725 5.987 -9.027 1.00 80.50 79 GLY A C 1
ATOM 527 O O . GLY A 1 79 ? -4.933 7.060 -8.461 1.00 80.50 79 GLY A O 1
ATOM 528 N N . ILE A 1 80 ? -4.682 4.842 -8.336 1.00 86.50 80 ILE A N 1
ATOM 529 C CA . ILE A 1 80 ? -4.729 4.820 -6.866 1.00 86.50 80 ILE A CA 1
ATOM 530 C C . ILE A 1 80 ? -3.533 5.567 -6.253 1.00 86.50 80 ILE A C 1
ATOM 532 O O . ILE A 1 80 ? -2.376 5.296 -6.568 1.00 86.50 80 ILE A O 1
ATOM 536 N N . THR A 1 81 ? -3.804 6.498 -5.337 1.00 91.62 81 THR A N 1
ATOM 537 C CA . THR A 1 81 ? -2.754 7.243 -4.631 1.00 91.62 81 THR A CA 1
ATOM 538 C C . THR A 1 81 ? -2.114 6.402 -3.524 1.00 91.62 81 THR A C 1
ATOM 540 O O . THR A 1 81 ? -2.690 5.422 -3.039 1.00 91.62 81 THR A O 1
ATOM 543 N N . LEU A 1 82 ? -0.923 6.809 -3.075 1.00 91.38 82 LEU A N 1
ATOM 544 C CA . LEU A 1 82 ? -0.202 6.141 -1.989 1.00 91.38 82 LEU A CA 1
ATOM 545 C C . LEU A 1 82 ? -1.032 6.016 -0.708 1.00 91.38 82 LEU A C 1
ATOM 547 O O . LEU A 1 82 ? -1.149 4.925 -0.152 1.00 91.38 82 LEU A O 1
ATOM 551 N N . GLU A 1 83 ? -1.606 7.121 -0.240 1.00 92.88 83 GLU A N 1
ATOM 552 C CA . GLU A 1 83 ? -2.388 7.156 0.998 1.00 92.88 83 GLU A CA 1
ATOM 553 C C . GLU A 1 83 ? -3.615 6.249 0.895 1.00 92.88 83 GLU A C 1
ATOM 555 O O . GLU A 1 83 ? -3.874 5.446 1.794 1.00 92.88 83 GLU A O 1
ATOM 560 N N . GLN A 1 84 ? -4.314 6.296 -0.244 1.00 92.38 84 GLN A N 1
ATOM 561 C CA . GLN A 1 84 ? -5.468 5.443 -0.513 1.00 92.38 84 GLN A CA 1
ATOM 562 C C . GLN A 1 84 ? -5.078 3.962 -0.463 1.00 92.38 84 GLN A C 1
ATOM 564 O O . GLN A 1 84 ? -5.772 3.163 0.169 1.00 92.38 84 GLN A O 1
ATOM 569 N N . LEU A 1 85 ? -3.941 3.600 -1.071 1.00 92.44 85 LEU A N 1
ATOM 570 C CA . LEU A 1 85 ? -3.431 2.232 -1.053 1.00 92.44 85 LEU A CA 1
ATOM 571 C C . LEU A 1 85 ? -3.064 1.776 0.366 1.00 92.44 85 LEU A C 1
ATOM 573 O O . LEU A 1 85 ? -3.346 0.631 0.724 1.00 92.44 85 LEU A O 1
ATOM 577 N N . ILE A 1 86 ? -2.476 2.649 1.189 1.00 93.62 86 ILE A N 1
ATOM 578 C CA . ILE A 1 86 ? -2.159 2.348 2.593 1.00 93.62 86 ILE A CA 1
ATOM 579 C C . ILE A 1 86 ? -3.448 2.111 3.389 1.00 93.62 86 ILE A C 1
ATOM 581 O O . ILE A 1 86 ? -3.567 1.072 4.038 1.00 93.62 86 ILE A O 1
ATOM 585 N N . PHE A 1 87 ? -4.439 3.004 3.306 1.00 92.81 87 PHE A N 1
ATOM 586 C CA . PHE A 1 87 ? -5.707 2.853 4.031 1.00 92.81 87 PHE A CA 1
ATOM 587 C C . PHE A 1 87 ? -6.504 1.619 3.592 1.00 92.81 87 PHE A C 1
ATOM 589 O O . PHE A 1 87 ? -7.066 0.914 4.432 1.00 92.81 87 PHE A O 1
ATOM 596 N N . GLU A 1 88 ? -6.553 1.330 2.292 1.00 93.25 88 GLU A N 1
ATOM 597 C CA . GLU A 1 88 ? -7.189 0.116 1.767 1.00 93.25 88 GLU A CA 1
ATOM 598 C C . GLU A 1 88 ? -6.444 -1.159 2.176 1.00 93.25 88 GLU A C 1
ATOM 600 O O . GLU A 1 88 ? -7.069 -2.187 2.447 1.00 93.25 88 GLU A O 1
ATOM 605 N N . SER A 1 89 ? -5.115 -1.105 2.267 1.00 90.88 89 SER A N 1
ATOM 606 C CA . SER A 1 89 ? -4.325 -2.226 2.779 1.00 90.88 89 SER A CA 1
ATOM 607 C C . SER A 1 89 ? -4.590 -2.446 4.270 1.00 90.88 89 SER A C 1
ATOM 609 O O . SER A 1 89 ? -4.843 -3.575 4.675 1.00 90.88 89 SER A O 1
ATOM 611 N N . LEU A 1 90 ? -4.625 -1.381 5.080 1.00 91.88 90 LEU A N 1
ATOM 612 C CA . LEU A 1 90 ? -4.925 -1.456 6.516 1.00 91.88 90 LEU A CA 1
ATOM 613 C C . LEU A 1 90 ? -6.316 -2.035 6.793 1.00 91.88 90 LEU A C 1
ATOM 615 O O . LEU A 1 90 ? -6.458 -2.856 7.694 1.00 91.88 90 LEU A O 1
ATOM 619 N N . ARG A 1 91 ? -7.325 -1.676 5.988 1.00 89.19 91 ARG A N 1
ATOM 620 C CA . ARG A 1 91 ? -8.677 -2.254 6.085 1.00 89.19 91 ARG A CA 1
ATOM 621 C C . ARG A 1 91 ? -8.724 -3.752 5.775 1.00 89.19 91 ARG A C 1
ATOM 623 O O . ARG A 1 91 ? -9.625 -4.437 6.249 1.00 89.19 91 ARG A O 1
ATOM 630 N N . ARG A 1 92 ? -7.772 -4.264 4.989 1.00 86.00 92 ARG A N 1
ATOM 631 C CA . ARG A 1 92 ? -7.646 -5.693 4.654 1.00 86.00 92 ARG A CA 1
ATOM 632 C C . ARG A 1 92 ? -6.711 -6.459 5.583 1.00 86.00 92 ARG A C 1
ATOM 634 O O . ARG A 1 92 ? -6.681 -7.688 5.529 1.00 86.00 92 ARG A O 1
ATOM 641 N N . CYS A 1 93 ? -5.935 -5.769 6.410 1.00 86.06 93 CYS A N 1
ATOM 642 C CA . CYS A 1 93 ? -5.075 -6.431 7.369 1.00 86.06 93 CYS A CA 1
ATOM 643 C C . CYS A 1 93 ? -5.917 -7.104 8.470 1.00 86.06 93 CYS A C 1
ATOM 645 O O . CYS A 1 93 ? -6.895 -6.523 8.944 1.00 86.06 93 CYS A O 1
ATOM 647 N N . PRO A 1 94 ? -5.551 -8.320 8.913 1.00 80.62 94 PRO A N 1
ATOM 648 C CA . PRO A 1 94 ? -6.261 -8.983 9.997 1.00 80.62 94 PRO A CA 1
ATOM 649 C C . PRO A 1 94 ? -6.121 -8.157 11.280 1.00 80.62 94 PRO A C 1
ATOM 651 O O . PRO A 1 94 ? -5.003 -7.876 11.714 1.00 80.62 94 PRO A O 1
ATOM 654 N N . VAL A 1 95 ? -7.248 -7.784 11.893 1.00 75.31 95 VAL A N 1
ATOM 655 C CA . VAL A 1 95 ? -7.253 -7.144 13.215 1.00 75.31 95 VAL A CA 1
ATOM 656 C C . VAL A 1 95 ? -6.666 -8.147 14.215 1.00 75.31 95 VAL A C 1
ATOM 658 O O . VAL A 1 95 ? -7.185 -9.268 14.304 1.00 75.31 95 VAL A O 1
ATOM 661 N N . PRO A 1 96 ? -5.586 -7.800 14.940 1.00 61.50 96 PRO A N 1
ATOM 662 C CA . PRO A 1 96 ? -5.061 -8.653 15.993 1.00 61.50 96 PRO A CA 1
ATOM 663 C C . PRO A 1 96 ? -6.177 -8.913 17.004 1.00 61.50 96 PRO A C 1
ATOM 665 O O . PRO A 1 96 ? -6.708 -7.979 17.600 1.00 61.50 96 PRO A O 1
ATOM 668 N N . LYS A 1 97 ? -6.565 -10.180 17.165 1.00 63.16 97 LYS A N 1
ATOM 669 C CA . LYS A 1 97 ? -7.415 -10.581 18.282 1.00 63.16 97 LYS A CA 1
ATOM 670 C C . LYS A 1 97 ? -6.499 -10.611 19.503 1.00 63.16 97 LYS A C 1
ATOM 672 O O . LYS A 1 97 ? -5.627 -11.475 19.564 1.00 63.16 97 LYS A O 1
ATOM 677 N N . THR A 1 98 ? -6.617 -9.598 20.356 1.00 48.62 98 THR A N 1
ATOM 678 C CA . THR A 1 98 ? -5.996 -9.558 21.687 1.00 48.62 98 THR A CA 1
ATOM 679 C C . THR A 1 98 ? -6.521 -10.686 22.552 1.00 48.62 98 THR A C 1
ATOM 681 O O . THR A 1 98 ? -7.754 -10.907 22.487 1.00 48.62 98 THR A O 1
#

pLDDT: mean 73.1, std 21.04, range [33.88, 96.0]

Foldseek 3Di:
DDDDDDDDDDDDDDDDDDDDDDDDDPPPPPPPPPVVVVVLVVVLVVLLVLLLVVCVVVVDDSVLSNVLLVVLVVPDDRPQHSVNSNVSSVVVRDDDPD

Sequence (98 aa):
MAAEAGARGTAEASAALAQGSTEPRPRLNTSSGAHVGAASRLDTAIVRTQAKAALTGLGWKPAIACSAIAAALAAAADGITLEQLIFESLRRCPVPKT

Secondary structure (DSSP, 8-state):
--------------------------------SHHHHHHHHHHHHHHHHHHHHHHHHTT--HHHHHHHHHHHHHHPPTT--HHHHHHHHHHHSPPP--

Radius of gyration: 25.2 Å; chains: 1; bounding box: 57×18×78 Å